Protein AF-A0A1E7N1T3-F1 (afdb_monomer)

Mean predicted aligned error: 9.44 Å

Foldseek 3Di:
DDDWAFPAQPDWDPVDPPIDRQKTWTKDKDWDQDVVVRGIDIDIDIDIWGWDADPVGDIDTDDPVNDDPPDDPPDDDD

Structure (mmCIF, N/CA/C/O backbone):
data_AF-A0A1E7N1T3-F1
#
_entry.id   AF-A0A1E7N1T3-F1
#
loop_
_atom_site.group_PDB
_atom_site.id
_atom_site.type_symbol
_atom_site.label_atom_id
_atom_site.label_alt_id
_atom_site.label_comp_id
_atom_site.label_asym_id
_atom_site.label_entity_id
_atom_site.label_seq_id
_atom_site.pdbx_PDB_ins_code
_atom_site.Cartn_x
_atom_site.Cartn_y
_atom_site.Cartn_z
_atom_site.occupancy
_atom_site.B_iso_or_equiv
_atom_site.auth_seq_id
_atom_site.auth_comp_id
_atom_site.auth_asym_id
_atom_site.auth_atom_id
_atom_site.pdbx_PDB_model_num
ATOM 1 N N . MET A 1 1 ? 15.154 1.240 1.422 1.00 43.66 1 MET A N 1
ATOM 2 C CA . MET A 1 1 ? 13.783 0.897 1.858 1.00 43.66 1 MET A CA 1
ATOM 3 C C . MET A 1 1 ? 12.841 1.163 0.698 1.00 43.66 1 MET A C 1
ATOM 5 O O . MET A 1 1 ? 12.832 2.284 0.210 1.00 43.66 1 MET A O 1
ATOM 9 N N . ALA A 1 2 ? 12.106 0.160 0.218 1.00 59.50 2 ALA A N 1
ATOM 10 C CA . ALA A 1 2 ? 11.099 0.352 -0.825 1.00 59.50 2 ALA A CA 1
ATOM 11 C C . ALA A 1 2 ? 9.753 0.685 -0.162 1.00 59.50 2 ALA A C 1
ATOM 13 O O . ALA A 1 2 ? 8.968 -0.208 0.154 1.00 59.50 2 ALA A O 1
ATOM 14 N N . GLY A 1 3 ? 9.529 1.967 0.133 1.00 65.12 3 GLY A N 1
ATOM 15 C CA . GLY A 1 3 ? 8.211 2.455 0.541 1.00 65.12 3 GLY A CA 1
ATOM 16 C C . GLY A 1 3 ? 7.267 2.517 -0.662 1.00 65.12 3 GLY A C 1
ATOM 17 O O . GLY A 1 3 ? 7.715 2.732 -1.787 1.00 65.12 3 GLY A O 1
ATOM 18 N N . ARG A 1 4 ? 5.964 2.328 -0.439 1.00 78.56 4 ARG A N 1
ATOM 19 C CA . 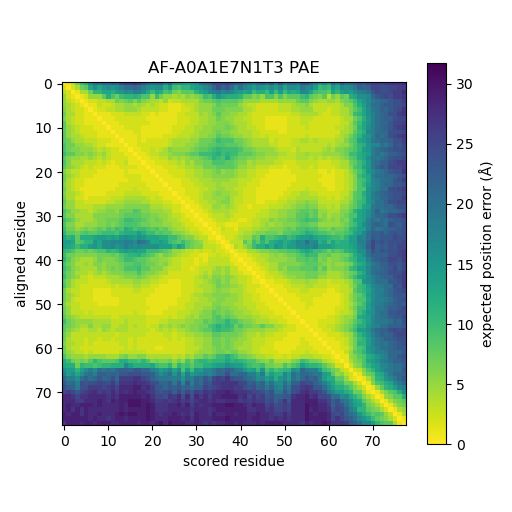ARG A 1 4 ? 4.920 2.597 -1.443 1.00 78.56 4 ARG A CA 1
ATOM 20 C C . ARG A 1 4 ? 4.188 3.870 -1.043 1.00 78.56 4 ARG A C 1
ATOM 22 O O . ARG A 1 4 ? 3.875 4.041 0.133 1.00 78.56 4 ARG A O 1
ATOM 29 N N . ALA A 1 5 ? 3.940 4.754 -2.003 1.00 84.94 5 ALA A N 1
ATOM 30 C CA . ALA A 1 5 ? 3.268 6.016 -1.734 1.00 84.94 5 ALA A CA 1
ATOM 31 C C . ALA A 1 5 ? 1.776 5.769 -1.471 1.00 84.94 5 ALA A C 1
ATOM 33 O O . ALA A 1 5 ? 1.056 5.284 -2.347 1.00 84.94 5 ALA A O 1
ATOM 34 N N . VAL A 1 6 ? 1.322 6.101 -0.262 1.00 89.88 6 VAL A N 1
ATOM 35 C CA . VAL A 1 6 ? -0.103 6.153 0.079 1.00 89.88 6 VAL A CA 1
ATOM 36 C C . VAL A 1 6 ? -0.637 7.514 -0.348 1.00 89.88 6 VAL A C 1
ATOM 38 O O . VAL A 1 6 ? -0.088 8.542 0.039 1.00 89.88 6 VAL A O 1
ATOM 41 N N . LEU A 1 7 ? -1.682 7.501 -1.169 1.00 92.00 7 LEU A N 1
ATOM 42 C CA . LEU A 1 7 ? -2.344 8.695 -1.683 1.00 92.00 7 LEU A CA 1
ATOM 43 C C . LEU A 1 7 ? -3.502 9.126 -0.781 1.00 92.00 7 LEU A C 1
ATOM 45 O O . LEU A 1 7 ? -3.695 10.320 -0.584 1.00 92.00 7 LEU A O 1
ATOM 49 N N . ASP A 1 8 ? -4.267 8.164 -0.252 1.00 96.62 8 ASP A N 1
ATOM 50 C CA . ASP A 1 8 ? -5.444 8.440 0.578 1.00 96.62 8 ASP A CA 1
ATOM 51 C C . ASP A 1 8 ? -5.777 7.276 1.531 1.00 96.62 8 ASP A C 1
ATOM 53 O O . ASP A 1 8 ? -5.455 6.119 1.237 1.00 96.62 8 ASP A O 1
ATOM 57 N N . VAL A 1 9 ? -6.448 7.561 2.653 1.00 96.88 9 VAL A N 1
ATOM 58 C CA . VAL A 1 9 ? -6.992 6.552 3.578 1.00 96.88 9 VAL A CA 1
ATOM 59 C C . VAL A 1 9 ? -8.496 6.437 3.364 1.00 96.88 9 VAL A C 1
ATOM 61 O O . VAL A 1 9 ? -9.256 7.340 3.695 1.00 96.88 9 VAL A O 1
ATOM 64 N N . LEU A 1 10 ? -8.929 5.289 2.847 1.00 97.50 10 LEU A N 1
ATOM 65 C CA . LEU A 1 10 ? -10.316 5.049 2.449 1.00 97.50 10 LEU A CA 1
ATOM 66 C C . LEU A 1 10 ? -11.171 4.490 3.590 1.00 97.50 10 LEU A C 1
ATOM 68 O O . LEU A 1 10 ? -12.384 4.678 3.600 1.00 97.50 10 LEU A O 1
ATOM 72 N N . ALA A 1 11 ? -10.552 3.772 4.530 1.00 97.75 11 ALA A N 1
ATOM 73 C CA . ALA A 1 11 ? -11.226 3.226 5.701 1.00 97.75 11 ALA A CA 1
ATOM 74 C C . ALA A 1 11 ? -10.269 3.103 6.890 1.00 97.75 11 ALA A C 1
ATOM 76 O O . ALA A 1 11 ? -9.074 2.836 6.721 1.00 97.75 11 ALA A O 1
ATOM 77 N N . TRP A 1 12 ? -10.828 3.233 8.089 1.00 97.44 12 TRP A N 1
ATOM 78 C CA . TRP A 1 12 ? -10.137 3.093 9.367 1.00 97.44 12 TRP A CA 1
ATOM 79 C C . TRP A 1 12 ? -10.685 1.887 10.133 1.00 97.44 12 TRP A C 1
ATOM 81 O O . TRP A 1 12 ? -11.877 1.593 10.065 1.00 97.44 12 TRP A O 1
ATOM 91 N N . ASP A 1 13 ? -9.809 1.197 10.853 1.00 94.94 13 ASP A N 1
ATOM 92 C CA . ASP A 1 13 ? -10.176 0.255 11.902 1.00 94.94 13 ASP A CA 1
ATOM 93 C C . ASP A 1 13 ? -10.418 1.042 13.194 1.00 94.94 13 ASP A C 1
ATOM 95 O O . ASP A 1 13 ? -9.480 1.534 13.831 1.00 94.94 13 ASP A O 1
ATOM 99 N N . GLU A 1 14 ? -11.696 1.186 13.535 1.00 95.88 14 GLU A N 1
ATOM 100 C CA . GLU A 1 14 ? -12.175 1.897 14.724 1.00 95.88 14 GLU A CA 1
ATOM 101 C C . GLU A 1 14 ? -12.167 1.005 15.984 1.00 95.88 14 GLU A C 1
ATOM 103 O O . GLU A 1 14 ? -12.459 1.484 17.078 1.00 95.88 14 GLU A O 1
ATOM 108 N N . SER A 1 15 ? -11.833 -0.291 15.870 1.00 93.31 15 SER A N 1
ATOM 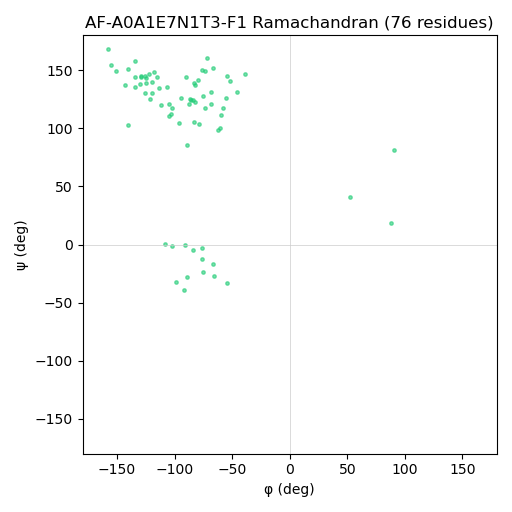109 C CA . SER A 1 15 ? -11.794 -1.212 17.019 1.00 93.31 15 SER A CA 1
ATOM 110 C C . SER A 1 15 ? -10.561 -1.034 17.914 1.00 93.31 15 SER A C 1
ATOM 112 O O . SER A 1 15 ? -10.514 -1.554 19.030 1.00 93.31 15 SER A O 1
ATOM 114 N N . VAL A 1 16 ? -9.564 -0.278 17.445 1.00 89.88 16 VAL A N 1
ATOM 115 C CA . VAL A 1 16 ? -8.284 -0.044 18.121 1.00 89.88 16 VAL A CA 1
ATOM 116 C C . VAL A 1 16 ? -8.043 1.448 18.346 1.00 89.88 16 VAL A C 1
ATOM 118 O O . VAL A 1 16 ? -8.429 2.285 17.536 1.00 89.88 16 VAL A O 1
ATOM 121 N N . THR A 1 17 ? -7.381 1.801 19.454 1.00 92.12 17 THR A N 1
ATOM 122 C CA . THR A 1 17 ? -7.010 3.191 19.775 1.00 92.12 17 THR A CA 1
ATOM 123 C C . THR A 1 17 ? -5.487 3.317 19.937 1.00 92.12 17 THR A C 1
ATOM 125 O O . THR A 1 17 ? -4.916 2.595 20.755 1.00 92.12 17 THR A O 1
ATOM 128 N N . PRO A 1 18 ? -4.810 4.223 19.202 1.00 90.12 18 PRO A N 1
ATOM 129 C CA . PRO A 1 18 ? -5.364 5.088 18.157 1.00 90.12 18 PRO A CA 1
ATOM 130 C C . PRO A 1 18 ? -5.841 4.284 16.940 1.00 90.12 18 PRO A C 1
ATOM 132 O O . PRO A 1 18 ? -5.297 3.215 16.651 1.00 90.12 18 PRO A O 1
ATOM 135 N N . ARG A 1 19 ? -6.839 4.823 16.226 1.00 93.12 19 ARG A N 1
ATOM 136 C CA . ARG A 1 19 ? -7.362 4.213 14.997 1.00 93.12 19 ARG A CA 1
ATOM 137 C C . ARG A 1 19 ? -6.245 3.968 13.988 1.00 93.12 19 ARG A C 1
ATOM 139 O O . ARG A 1 19 ? -5.316 4.772 13.859 1.00 93.12 19 ARG A O 1
ATOM 146 N N . ARG A 1 20 ? -6.359 2.875 13.240 1.00 95.31 20 ARG A N 1
ATOM 147 C CA . ARG A 1 20 ? -5.365 2.459 12.243 1.00 95.31 20 ARG A CA 1
ATOM 148 C C . ARG A 1 20 ? -6.006 2.398 10.854 1.00 95.31 20 ARG A C 1
ATOM 150 O O . ARG A 1 20 ? -7.142 1.954 10.749 1.00 95.31 20 ARG A O 1
ATOM 157 N N . PRO A 1 21 ? -5.333 2.833 9.776 1.00 96.62 21 PRO A N 1
ATOM 158 C CA . PRO A 1 21 ? -5.834 2.632 8.418 1.00 96.62 21 PRO A CA 1
ATOM 159 C C . PRO A 1 21 ? -6.101 1.150 8.134 1.00 96.62 21 PRO A C 1
ATOM 161 O O . PRO A 1 21 ? -5.199 0.333 8.295 1.00 96.62 21 PRO A O 1
ATOM 164 N N . ALA A 1 22 ? -7.309 0.810 7.689 1.00 96.62 22 ALA A N 1
ATOM 165 C CA . ALA A 1 22 ? -7.681 -0.546 7.275 1.00 96.62 22 ALA A CA 1
ATOM 166 C C . ALA A 1 22 ? -7.613 -0.710 5.749 1.00 96.62 22 ALA A C 1
ATOM 168 O O . ALA A 1 22 ? -7.273 -1.778 5.239 1.00 96.62 22 ALA A O 1
ATOM 169 N N . ARG A 1 23 ? -7.900 0.369 5.010 1.00 97.25 23 ARG A N 1
ATOM 170 C CA . ARG A 1 23 ? -7.854 0.402 3.545 1.00 97.25 23 ARG A CA 1
ATOM 171 C C . ARG A 1 23 ? -7.340 1.747 3.059 1.00 97.25 23 ARG A C 1
ATOM 173 O O . ARG A 1 23 ? -7.747 2.792 3.564 1.00 97.25 23 ARG A O 1
ATOM 180 N N . VAL A 1 24 ? -6.470 1.722 2.059 1.00 97.00 24 VAL A N 1
ATOM 181 C CA . VAL A 1 24 ? -5.830 2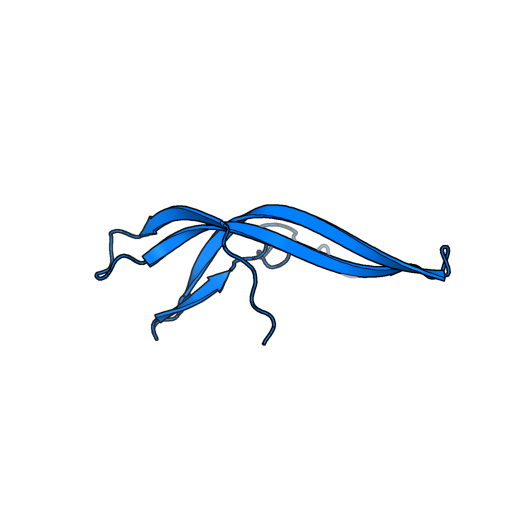.914 1.492 1.00 97.00 24 VAL A CA 1
ATOM 182 C C . VAL A 1 24 ? -5.856 2.877 -0.025 1.00 97.00 24 VAL A C 1
ATOM 184 O O . VAL A 1 24 ? -5.925 1.804 -0.620 1.00 97.00 24 VAL A O 1
ATOM 187 N N . ARG A 1 25 ? -5.740 4.042 -0.657 1.00 96.31 25 ARG A N 1
ATOM 188 C CA . ARG A 1 25 ? -5.355 4.156 -2.061 1.00 96.31 25 ARG A CA 1
ATOM 189 C C . ARG A 1 25 ? -3.852 4.372 -2.136 1.00 96.31 25 ARG A C 1
ATOM 191 O O . ARG A 1 25 ? -3.335 5.293 -1.509 1.00 96.31 25 ARG A O 1
ATOM 198 N N . ALA A 1 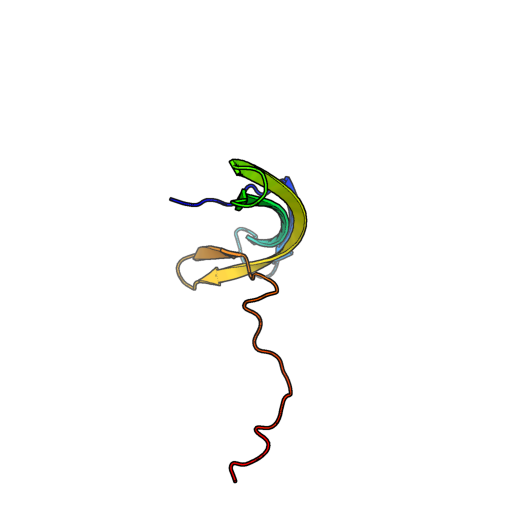26 ? -3.151 3.547 -2.901 1.00 93.50 26 ALA A N 1
ATOM 199 C CA . ALA A 1 26 ? -1.707 3.631 -3.081 1.00 93.50 26 ALA A CA 1
ATOM 200 C C . ALA A 1 26 ? -1.335 3.719 -4.563 1.00 93.50 26 ALA A C 1
ATOM 202 O O . ALA A 1 26 ? -1.969 3.083 -5.406 1.00 93.50 26 ALA A O 1
ATOM 203 N N . ALA A 1 27 ? -0.276 4.473 -4.857 1.00 91.06 27 ALA A N 1
ATOM 204 C CA . ALA A 1 27 ? 0.367 4.460 -6.163 1.00 91.06 27 ALA A CA 1
ATOM 205 C C . ALA A 1 27 ? 1.394 3.323 -6.211 1.00 91.06 27 ALA A C 1
ATOM 207 O O . ALA A 1 27 ? 2.309 3.243 -5.385 1.00 91.06 27 ALA A O 1
ATOM 208 N N . LEU A 1 28 ? 1.244 2.443 -7.192 1.00 87.81 28 LEU A N 1
ATOM 209 C CA . LEU A 1 28 ? 2.159 1.352 -7.481 1.00 87.81 28 LEU A CA 1
ATOM 210 C C . LEU A 1 28 ? 2.964 1.728 -8.714 1.00 87.81 28 LEU A C 1
ATOM 212 O O . LEU A 1 28 ? 2.418 1.789 -9.809 1.00 87.81 28 LEU A O 1
ATOM 216 N N . ILE A 1 29 ? 4.253 1.990 -8.515 1.00 86.12 29 ILE A N 1
ATOM 217 C CA . ILE A 1 29 ? 5.186 2.315 -9.589 1.00 86.12 29 ILE A CA 1
ATOM 218 C C . ILE A 1 29 ? 6.054 1.086 -9.824 1.00 86.12 29 ILE A C 1
ATOM 220 O O . ILE A 1 29 ? 6.749 0.631 -8.913 1.00 86.12 29 ILE A O 1
ATOM 224 N N . CYS A 1 30 ? 6.016 0.566 -11.042 1.00 83.62 30 CYS A N 1
ATOM 225 C CA . CYS A 1 30 ? 6.926 -0.466 -11.505 1.00 83.62 30 CYS A CA 1
ATOM 226 C C . CYS A 1 30 ? 7.813 0.126 -12.591 1.00 83.62 30 CYS A C 1
ATOM 228 O O . CYS A 1 30 ? 7.339 0.838 -13.475 1.00 83.62 30 CYS A O 1
ATOM 230 N N . ALA A 1 31 ? 9.105 -0.160 -12.490 1.00 88.81 31 ALA A N 1
ATOM 231 C CA . ALA A 1 31 ? 10.082 0.186 -13.501 1.00 88.81 31 ALA A CA 1
ATOM 232 C C . ALA A 1 31 ? 10.824 -1.081 -13.911 1.00 88.81 31 ALA A C 1
ATOM 234 O O . ALA A 1 31 ? 11.297 -1.835 -13.057 1.00 88.81 31 ALA A O 1
ATOM 235 N N . ASP A 1 32 ? 10.907 -1.305 -15.212 1.00 89.31 32 ASP A N 1
ATOM 236 C CA . ASP A 1 32 ? 11.513 -2.479 -15.814 1.00 89.31 32 ASP A CA 1
ATOM 237 C C . ASP A 1 32 ? 12.296 -2.080 -17.069 1.00 89.31 32 ASP A C 1
ATOM 239 O O . ASP A 1 32 ? 12.026 -1.058 -17.706 1.00 89.31 32 ASP A O 1
ATOM 243 N N . TYR A 1 33 ? 13.341 -2.846 -17.373 1.00 91.00 33 TYR A N 1
ATOM 244 C CA . TYR A 1 33 ? 14.127 -2.644 -18.582 1.00 91.00 33 TYR A CA 1
ATOM 245 C C . TYR A 1 33 ? 13.495 -3.432 -19.730 1.00 91.00 33 TYR A C 1
ATOM 247 O O . TYR A 1 33 ? 13.396 -4.658 -19.663 1.00 91.00 33 TYR A O 1
ATOM 255 N N . ASP A 1 34 ? 13.113 -2.731 -20.794 1.00 88.19 34 ASP A N 1
ATOM 256 C CA . ASP A 1 34 ? 12.599 -3.325 -22.022 1.00 88.19 34 ASP A CA 1
ATOM 257 C C . ASP A 1 34 ? 13.740 -3.461 -23.038 1.00 88.19 34 ASP A C 1
ATOM 259 O O . ASP A 1 34 ? 14.173 -2.492 -23.672 1.00 88.19 34 ASP A O 1
ATOM 263 N 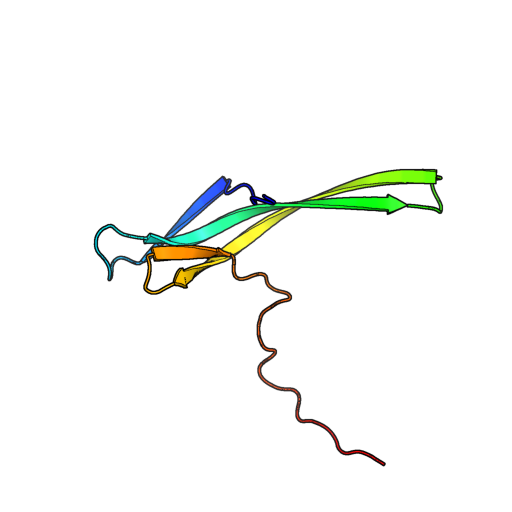N . ALA A 1 35 ? 14.221 -4.695 -23.204 1.00 90.25 35 ALA A N 1
ATOM 264 C CA . ALA A 1 35 ? 15.293 -5.017 -24.138 1.00 90.25 35 ALA A CA 1
ATOM 265 C C . ALA A 1 35 ? 14.904 -4.801 -25.612 1.00 90.25 35 ALA A C 1
ATOM 267 O O . ALA A 1 35 ? 15.784 -4.520 -26.421 1.00 90.25 35 ALA A O 1
ATOM 268 N N . GLY A 1 36 ? 13.616 -4.892 -25.965 1.00 91.00 36 GLY A N 1
ATOM 269 C CA . GLY A 1 36 ? 13.130 -4.677 -27.331 1.00 91.00 36 GLY A CA 1
ATOM 270 C C . GLY A 1 36 ? 13.104 -3.203 -27.741 1.00 91.00 36 GLY A C 1
ATOM 271 O O . GLY A 1 36 ? 13.179 -2.890 -28.925 1.00 91.00 36 GLY A O 1
ATOM 272 N N . MET A 1 37 ? 13.036 -2.292 -26.768 1.00 83.81 37 MET A N 1
ATOM 273 C CA . MET A 1 37 ? 13.176 -0.846 -26.981 1.00 83.81 37 MET A CA 1
ATOM 274 C C . MET A 1 37 ? 14.548 -0.290 -26.592 1.00 83.81 37 MET A C 1
ATOM 276 O O . MET A 1 37 ? 14.783 0.907 -26.751 1.00 83.81 37 MET A O 1
ATOM 280 N N . HIS A 1 38 ? 15.445 -1.138 -26.084 1.00 83.00 38 HIS A N 1
ATOM 281 C CA . HIS A 1 38 ? 16.744 -0.744 -25.542 1.00 83.00 38 HIS A CA 1
ATOM 282 C C . HIS A 1 38 ? 16.649 0.369 -24.482 1.00 83.00 38 HIS A C 1
ATOM 284 O O . HIS A 1 38 ? 17.467 1.289 -24.462 1.00 83.00 38 HIS A O 1
ATOM 290 N N . GLY A 1 39 ? 15.660 0.303 -23.585 1.00 92.38 39 GLY A N 1
ATOM 291 C CA . GLY A 1 39 ? 15.403 1.391 -22.642 1.00 92.38 39 GLY A CA 1
ATOM 292 C C . GLY A 1 39 ? 14.642 0.983 -21.389 1.00 92.38 39 GLY A C 1
ATOM 293 O O . GLY A 1 39 ? 14.086 -0.106 -21.289 1.00 92.38 39 GLY A O 1
ATOM 294 N N . TRP A 1 40 ? 14.615 1.891 -20.416 1.00 93.44 40 TRP A N 1
ATOM 295 C CA . TRP A 1 40 ? 13.808 1.742 -19.209 1.00 93.44 40 TRP A CA 1
ATOM 296 C C . TRP A 1 40 ? 12.377 2.195 -19.465 1.00 93.44 40 TRP A C 1
ATOM 298 O O . TRP A 1 40 ? 12.145 3.237 -20.080 1.00 93.44 40 TRP A O 1
ATOM 308 N N . ARG A 1 41 ? 11.421 1.440 -18.936 1.00 90.06 41 ARG A N 1
ATOM 309 C CA . ARG A 1 41 ? 10.017 1.824 -18.877 1.00 90.06 41 ARG A CA 1
ATOM 310 C C . ARG A 1 41 ? 9.581 1.918 -17.430 1.00 90.06 41 ARG A C 1
ATOM 312 O O . ARG A 1 41 ? 10.074 1.198 -16.567 1.00 90.06 41 ARG A O 1
ATOM 319 N N . ALA A 1 42 ? 8.647 2.822 -17.181 1.00 88.81 42 ALA A N 1
ATOM 320 C CA . ALA A 1 42 ? 7.955 2.908 -15.913 1.00 88.81 42 ALA A CA 1
ATOM 321 C C . ALA A 1 42 ? 6.456 2.970 -16.175 1.00 88.81 42 ALA A C 1
ATOM 323 O O . ALA A 1 42 ? 5.999 3.662 -17.086 1.00 88.81 42 ALA A O 1
ATOM 324 N N . HIS A 1 43 ? 5.700 2.250 -15.364 1.00 87.19 43 HIS A N 1
ATOM 325 C CA . HIS A 1 43 ? 4.253 2.306 -15.348 1.00 87.19 43 HIS A CA 1
ATOM 326 C C . HIS A 1 43 ? 3.781 2.526 -13.917 1.00 87.19 43 HIS A C 1
ATOM 328 O O . HIS A 1 43 ? 4.384 2.037 -12.958 1.00 87.19 43 HIS A O 1
ATOM 334 N N . ALA A 1 44 ? 2.710 3.302 -13.786 1.00 87.69 44 ALA A N 1
ATOM 335 C CA . ALA A 1 44 ? 2.094 3.607 -12.511 1.00 87.69 44 ALA A CA 1
ATOM 336 C C . ALA A 1 44 ? 0.617 3.228 -12.553 1.00 87.69 44 ALA A C 1
ATOM 338 O O . ALA A 1 44 ? -0.064 3.474 -13.548 1.00 87.69 44 ALA A O 1
ATOM 339 N N . ASP A 1 45 ? 0.137 2.648 -11.463 1.00 88.88 45 ASP A N 1
ATOM 340 C CA . ASP A 1 45 ? -1.270 2.328 -11.269 1.00 88.88 45 ASP A CA 1
ATOM 341 C C . ASP A 1 45 ? -1.701 2.752 -9.863 1.00 88.88 45 ASP A C 1
ATOM 343 O O . ASP A 1 45 ? -0.932 2.638 -8.907 1.00 88.88 45 ASP A O 1
ATOM 347 N N . ASN A 1 46 ? -2.935 3.229 -9.730 1.00 92.31 46 ASN A N 1
ATOM 348 C CA . ASN A 1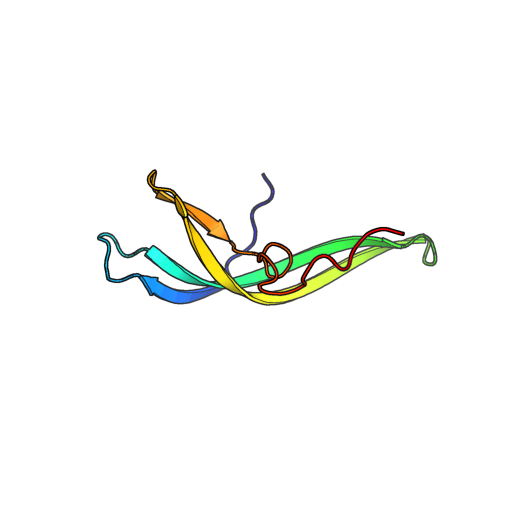 46 ? -3.510 3.605 -8.446 1.00 92.31 46 ASN A CA 1
ATOM 349 C C . ASN A 1 46 ? -4.458 2.502 -8.002 1.00 92.31 46 ASN A C 1
ATOM 351 O O . ASN A 1 46 ? -5.474 2.250 -8.649 1.00 92.31 46 ASN A O 1
ATOM 355 N N . ARG A 1 47 ? -4.147 1.861 -6.875 1.00 91.69 47 ARG A N 1
ATOM 356 C CA . ARG A 1 47 ? -4.947 0.748 -6.363 1.00 91.69 47 ARG A CA 1
ATOM 357 C C . ARG A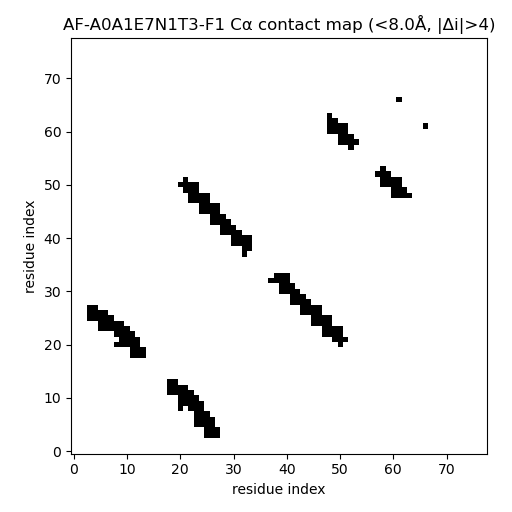 1 47 ? -5.412 0.975 -4.947 1.00 91.69 47 ARG A C 1
ATOM 359 O O . ARG A 1 47 ? -4.673 1.479 -4.105 1.00 91.69 47 ARG A O 1
ATOM 366 N N . ASP A 1 48 ? -6.630 0.524 -4.694 1.00 95.44 48 ASP A N 1
ATOM 367 C CA . ASP A 1 48 ? -7.159 0.405 -3.348 1.00 95.44 48 ASP A CA 1
ATOM 368 C C . ASP A 1 48 ? -6.652 -0.906 -2.749 1.00 95.44 48 ASP A C 1
ATOM 370 O O . ASP A 1 48 ? -6.878 -1.975 -3.316 1.00 95.44 48 ASP A O 1
ATOM 374 N N . LEU A 1 49 ? -5.960 -0.825 -1.618 1.00 94.00 49 LEU A N 1
ATOM 375 C CA . LEU A 1 49 ? -5.310 -1.955 -0.964 1.00 94.00 49 LEU A CA 1
ATOM 376 C C . LEU A 1 49 ? -5.709 -2.019 0.506 1.00 94.00 49 LEU A C 1
ATOM 378 O O . LEU A 1 49 ? -5.866 -0.989 1.169 1.00 94.00 49 LEU A O 1
ATOM 382 N N . ASN A 1 50 ? -5.829 -3.240 1.019 1.00 95.75 50 ASN A N 1
ATOM 383 C CA . ASN A 1 50 ? -5.998 -3.473 2.447 1.00 95.75 50 ASN A CA 1
ATOM 384 C C . ASN A 1 50 ? -4.658 -3.293 3.171 1.00 95.75 50 ASN A C 1
ATOM 386 O O . ASN A 1 50 ? -3.586 -3.546 2.611 1.00 95.75 50 ASN A O 1
ATOM 390 N N . VAL A 1 51 ? -4.725 -2.877 4.432 1.00 94.69 51 VAL A N 1
ATOM 391 C CA . VAL A 1 51 ? -3.563 -2.727 5.310 1.00 94.69 51 VAL A CA 1
ATOM 392 C C . VAL A 1 51 ? -3.648 -3.777 6.410 1.00 94.69 51 VAL A C 1
ATOM 394 O O . VAL A 1 51 ? -4.599 -3.801 7.186 1.00 94.69 51 VAL A O 1
ATOM 397 N N . ALA A 1 52 ? -2.641 -4.637 6.485 1.00 93.88 52 ALA A N 1
ATOM 398 C CA . ALA A 1 52 ? -2.447 -5.537 7.609 1.00 93.88 52 ALA A CA 1
ATOM 399 C C . ALA A 1 52 ? -1.567 -4.859 8.664 1.00 93.88 52 ALA A C 1
ATOM 401 O O . ALA A 1 52 ? -0.620 -4.145 8.327 1.00 93.88 52 ALA A O 1
ATOM 402 N N . TRP A 1 53 ? -1.860 -5.115 9.935 1.00 93.75 53 TRP A N 1
ATOM 403 C CA . TRP A 1 53 ? -1.091 -4.603 11.064 1.00 93.75 53 TRP A CA 1
ATOM 404 C C . TRP A 1 53 ? -0.531 -5.758 11.875 1.00 93.75 53 TRP A C 1
ATOM 406 O O . TRP A 1 53 ? -1.270 -6.671 12.242 1.00 93.75 53 TRP A O 1
ATOM 416 N N . SER A 1 54 ? 0.766 -5.712 12.169 1.00 92.12 54 SER A N 1
ATOM 417 C CA . SER A 1 54 ? 1.362 -6.644 13.122 1.00 92.12 54 SER A CA 1
ATOM 418 C C . SER A 1 54 ? 0.915 -6.315 14.558 1.00 92.12 54 SER A C 1
ATOM 420 O O . SER A 1 54 ? 0.495 -5.177 14.830 1.00 92.12 54 SER A O 1
ATOM 422 N N . PRO A 1 55 ? 1.025 -7.269 15.500 1.00 88.62 55 PRO A N 1
ATOM 423 C CA . PRO A 1 55 ? 0.788 -7.009 16.922 1.00 88.62 55 PRO A CA 1
ATOM 424 C C . PRO A 1 55 ? 1.639 -5.852 17.472 1.00 88.62 55 PRO A C 1
ATOM 426 O O . PRO A 1 55 ? 1.168 -5.065 18.289 1.00 88.62 55 PRO A O 1
ATOM 429 N N . GLU A 1 56 ? 2.856 -5.684 16.953 1.00 91.75 56 GLU A N 1
ATOM 430 C CA . GLU A 1 56 ? 3.804 -4.620 17.310 1.00 91.75 56 GLU A CA 1
ATOM 431 C C . GLU A 1 56 ? 3.443 -3.260 16.686 1.00 91.75 56 GLU A C 1
ATOM 433 O O . GLU A 1 56 ? 4.100 -2.256 16.953 1.00 91.75 56 GLU A O 1
ATOM 438 N N . GLY A 1 57 ? 2.391 -3.200 15.862 1.00 89.38 57 GLY A N 1
ATOM 439 C CA . GLY A 1 57 ? 1.907 -1.968 15.244 1.00 89.38 57 GLY A CA 1
ATOM 440 C C . GLY A 1 57 ? 2.576 -1.619 13.916 1.00 89.38 57 GLY A C 1
ATOM 441 O O . GLY A 1 57 ? 2.487 -0.471 13.486 1.00 89.38 57 GLY A O 1
ATOM 442 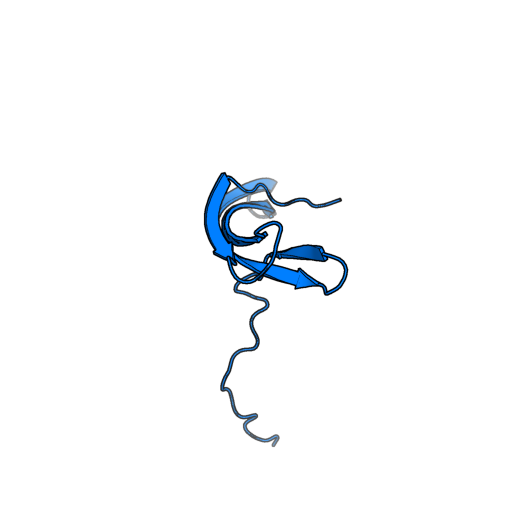N N . GLN A 1 58 ? 3.218 -2.576 13.241 1.00 91.38 58 GLN A N 1
ATOM 443 C CA . GLN A 1 58 ? 3.802 -2.337 11.924 1.00 91.38 58 GLN A CA 1
ATOM 444 C C . GLN A 1 58 ? 2.775 -2.562 10.806 1.00 91.38 58 GLN A C 1
ATOM 446 O O . GLN A 1 58 ? 2.186 -3.637 10.696 1.00 91.38 58 GLN A O 1
ATOM 451 N N . ALA A 1 59 ? 2.589 -1.556 9.949 1.00 92.19 59 ALA A N 1
ATOM 452 C CA . ALA A 1 59 ? 1.695 -1.631 8.796 1.00 92.19 59 ALA A CA 1
ATOM 453 C C . ALA A 1 59 ? 2.361 -2.311 7.590 1.00 92.19 59 ALA A C 1
ATOM 455 O O . ALA A 1 59 ? 3.500 -2.000 7.238 1.00 92.19 59 ALA A O 1
ATOM 456 N N . THR A 1 60 ? 1.617 -3.180 6.906 1.00 92.50 60 THR A N 1
ATOM 457 C CA . THR A 1 60 ? 2.008 -3.796 5.632 1.00 92.50 60 THR A CA 1
ATOM 458 C C . THR A 1 60 ? 0.842 -3.748 4.648 1.00 92.50 60 THR A C 1
ATOM 460 O O . THR A 1 60 ? -0.293 -4.050 5.005 1.00 92.50 60 THR A O 1
ATOM 463 N N . LEU A 1 61 ? 1.110 -3.381 3.392 1.00 91.50 61 LEU A N 1
ATOM 464 C CA . LEU A 1 61 ? 0.097 -3.431 2.335 1.00 91.50 61 LEU A CA 1
ATOM 465 C C . LEU A 1 61 ? -0.131 -4.876 1.890 1.00 91.50 61 LEU A C 1
ATOM 467 O O . LEU A 1 61 ? 0.816 -5.571 1.517 1.00 91.50 61 LEU A O 1
ATOM 471 N N . VAL A 1 62 ? -1.392 -5.300 1.884 1.00 91.56 62 VAL A N 1
ATOM 472 C CA . VAL A 1 62 ? -1.800 -6.586 1.318 1.00 91.56 62 VAL A CA 1
ATOM 473 C C . VAL A 1 62 ? -1.867 -6.422 -0.196 1.00 91.56 62 VAL A C 1
ATOM 475 O O . VAL A 1 62 ? -2.772 -5.784 -0.731 1.00 91.56 62 VAL A O 1
ATOM 478 N N . MET A 1 63 ? -0.857 -6.946 -0.890 1.00 85.81 63 MET A N 1
ATOM 479 C CA . MET A 1 63 ? -0.790 -6.868 -2.347 1.00 85.81 63 MET A CA 1
ATOM 480 C C . MET A 1 63 ? -1.702 -7.933 -2.978 1.00 85.81 63 MET A C 1
ATOM 482 O O . MET A 1 63 ? -1.695 -9.074 -2.518 1.00 85.81 63 MET A O 1
ATOM 486 N N . PRO A 1 64 ? -2.406 -7.629 -4.083 1.00 74.25 64 PRO A N 1
ATOM 487 C CA . PRO A 1 64 ? -3.375 -8.550 -4.687 1.00 74.25 64 PRO A CA 1
ATOM 488 C C . PRO A 1 64 ? -2.742 -9.820 -5.281 1.00 74.25 64 PRO A C 1
ATOM 490 O O . PRO A 1 64 ? -3.426 -10.806 -5.516 1.00 74.25 64 PRO A O 1
ATOM 493 N N . TRP A 1 65 ? -1.429 -9.828 -5.519 1.00 72.88 65 TRP A N 1
ATOM 494 C CA . TRP A 1 65 ? -0.682 -11.018 -5.950 1.00 72.88 65 TRP A CA 1
ATOM 495 C C . TRP A 1 65 ? -0.098 -11.838 -4.787 1.00 72.88 65 TRP A C 1
ATOM 497 O O . TRP A 1 65 ? 0.564 -12.843 -5.029 1.00 72.88 65 TRP A O 1
ATOM 507 N N . GLY A 1 66 ? -0.308 -11.399 -3.542 1.00 59.28 66 GLY A N 1
ATOM 508 C CA . GLY A 1 66 ? 0.085 -12.100 -2.317 1.00 59.28 66 GLY A CA 1
ATOM 509 C C . GLY A 1 66 ? -1.094 -12.691 -1.539 1.00 59.28 66 GLY A C 1
ATOM 510 O O . GLY A 1 66 ? -0.878 -13.282 -0.485 1.00 59.28 66 GLY A O 1
ATOM 511 N N . GLU A 1 67 ? -2.329 -12.540 -2.029 1.00 49.66 67 GLU A N 1
ATOM 512 C CA . GLU A 1 67 ? -3.487 -13.205 -1.432 1.00 49.66 67 GLU A CA 1
ATOM 513 C C . GLU A 1 67 ? -3.382 -14.725 -1.655 1.00 49.66 67 GLU A C 1
ATOM 515 O O . GLU A 1 67 ? -3.150 -15.163 -2.791 1.00 49.66 67 GLU A O 1
ATOM 520 N N . PRO A 1 68 ? -3.563 -15.565 -0.616 1.00 44.56 68 PRO A N 1
ATOM 521 C CA . PRO A 1 68 ? -3.775 -16.985 -0.828 1.00 44.56 68 PRO A CA 1
ATOM 522 C C . PRO A 1 68 ? -5.007 -17.132 -1.720 1.00 44.56 68 PRO A C 1
ATOM 524 O O . PRO A 1 68 ? -6.108 -16.735 -1.338 1.00 44.56 68 PRO A O 1
ATOM 527 N N . ARG A 1 69 ? -4.833 -17.694 -2.919 1.00 42.84 69 ARG A N 1
ATOM 528 C CA . ARG A 1 69 ? -5.966 -18.102 -3.751 1.00 42.84 69 ARG A CA 1
ATOM 529 C C . ARG A 1 69 ? -6.753 -19.149 -2.970 1.00 42.84 69 ARG A C 1
ATOM 531 O O . ARG A 1 69 ? -6.360 -20.313 -2.931 1.00 42.84 69 ARG A O 1
ATOM 538 N N . ALA A 1 70 ? -7.850 -18.745 -2.341 1.00 47.00 70 ALA A N 1
ATOM 539 C CA . ALA A 1 70 ? -8.837 -19.688 -1.852 1.00 47.00 70 ALA A CA 1
ATOM 540 C C . ALA A 1 70 ? -9.346 -20.489 -3.062 1.00 47.00 70 ALA A C 1
ATOM 542 O O . ALA A 1 70 ? -9.971 -19.934 -3.961 1.00 47.00 70 ALA A O 1
ATOM 543 N N . GLY A 1 71 ? -9.019 -21.782 -3.107 1.00 45.56 71 GLY A N 1
ATOM 544 C CA . GLY A 1 71 ? -9.576 -22.722 -4.079 1.00 45.56 71 GLY A CA 1
ATOM 545 C C . GLY A 1 71 ? -8.790 -22.871 -5.383 1.00 45.56 71 GLY A C 1
ATOM 546 O O . GLY A 1 71 ? -9.187 -22.385 -6.439 1.00 45.56 71 GLY A O 1
ATOM 547 N N . ARG A 1 72 ? -7.733 -23.682 -5.350 1.00 38.19 72 ARG A N 1
ATOM 548 C CA . ARG A 1 72 ? -7.497 -24.643 -6.432 1.00 38.19 72 ARG A CA 1
ATOM 549 C C . ARG A 1 72 ? -7.005 -25.924 -5.780 1.00 38.19 72 ARG A C 1
ATOM 551 O O . ARG A 1 72 ? -5.876 -25.970 -5.300 1.00 38.19 72 ARG A O 1
ATOM 558 N N . GLU A 1 73 ? -7.896 -26.910 -5.682 1.00 41.84 73 GLU A N 1
ATOM 559 C CA . GLU A 1 73 ? -7.521 -28.281 -5.343 1.00 41.84 73 GLU A CA 1
ATOM 560 C C . GLU A 1 73 ? -6.301 -28.675 -6.175 1.00 41.84 73 GLU A C 1
ATOM 562 O O . GLU A 1 73 ? -6.261 -28.462 -7.392 1.00 41.84 73 GLU A O 1
ATOM 567 N N . ALA A 1 74 ? -5.296 -29.220 -5.498 1.00 43.25 74 ALA A N 1
ATOM 568 C CA . ALA A 1 74 ? -4.200 -29.906 -6.146 1.00 43.25 74 ALA A CA 1
ATOM 569 C C . ALA A 1 74 ? -4.787 -31.115 -6.885 1.00 43.25 74 ALA A C 1
ATOM 571 O O . ALA A 1 74 ? -5.070 -32.149 -6.283 1.00 43.25 74 ALA A O 1
ATOM 572 N N . ALA 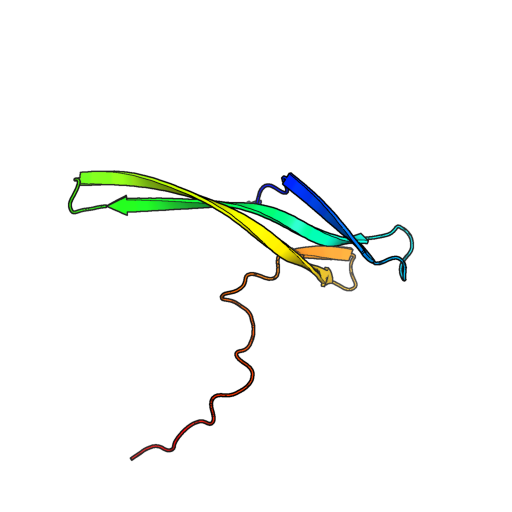A 1 75 ? -5.010 -30.967 -8.190 1.00 38.56 75 ALA A N 1
ATOM 573 C CA . ALA A 1 75 ? -5.250 -32.109 -9.050 1.00 38.56 75 ALA A CA 1
ATOM 574 C C . ALA A 1 75 ? -3.943 -32.904 -9.140 1.00 38.56 75 ALA A C 1
ATOM 576 O O . ALA A 1 75 ? -2.894 -32.374 -9.506 1.00 38.56 75 ALA A O 1
ATOM 577 N N . SER A 1 76 ? -4.073 -34.155 -8.712 1.00 37.66 76 SER A N 1
ATOM 578 C CA . SER A 1 76 ? -3.077 -35.204 -8.553 1.00 37.66 76 SER A CA 1
ATOM 579 C C . SER A 1 76 ? -2.015 -35.286 -9.645 1.00 37.66 76 SER A C 1
ATOM 581 O O . SER A 1 76 ? -2.289 -35.108 -10.831 1.00 37.66 76 SER A O 1
ATOM 583 N N . ALA A 1 77 ? -0.828 -35.684 -9.198 1.00 37.59 77 ALA A N 1
ATOM 584 C CA . ALA A 1 77 ? 0.232 -36.255 -10.007 1.00 37.59 77 ALA A CA 1
ATOM 585 C C . ALA A 1 77 ? -0.267 -37.436 -10.856 1.00 37.59 77 ALA A C 1
ATOM 587 O O . ALA A 1 77 ? -1.012 -38.283 -10.355 1.00 37.59 77 ALA A O 1
ATOM 588 N N . VAL A 1 78 ? 0.229 -37.508 -12.094 1.00 45.06 78 VAL A N 1
ATOM 589 C CA . VAL A 1 78 ? 0.531 -38.752 -12.818 1.00 45.06 78 VAL A CA 1
ATOM 590 C C . VAL A 1 78 ? 1.860 -38.545 -13.529 1.00 45.06 78 VAL A C 1
ATOM 592 O O . VAL A 1 78 ? 2.005 -37.480 -14.171 1.00 45.06 78 VAL A O 1
#

Nearest PDB structures (foldseek):
  4v6i-assembly1_AP  TM=6.047E-01  e=1.183E+00  Saccharomyces cerevisiae
  8ove-assembly1_AE  TM=5.071E-01  e=1.119E+00  Trypanosoma brucei brucei
  8s8e-assembly1_L  TM=4.732E-01  e=1.481E+00  Kluyveromyces lactis NRRL Y-1140
  9cai-assembly1_AL  TM=4.957E-01  e=2.742E+00  Caenorhabditis elegans
  6zvj-assembly1_n  TM=4.474E-01  e=3.629E+00  Homo sapiens

Solvent-accessible surface area (backbone atoms only — not comparable to full-atom values): 5136 Å² total; per-residue (Å²): 134,91,79,72,53,73,77,45,77,78,38,66,37,79,93,45,87,78,66,43,68,36,25,30,32,28,50,48,75,49,73,51,77,39,76,93,74,72,41,80,46,74,51,74,48,80,42,80,35,44,43,47,67,46,97,90,66,51,78,42,77,52,50,87,90,71,58,81,75,83,82,72,81,83,76,74,91,129

Secondary structure (DSSP, 8-state):
----EEEEEEEEETTSSS-EEEEEEEEEEEEEEETTTTEEEEEEEEEEEEEEE-TT--EEEE-TTSS--S--------

Radius of gyration: 17.57 Å; Cα contacts (8 Å, |Δi|>4): 110; chains: 1; bounding box: 29×47×47 Å

pLDDT: mean 81.8, std 19.01, range [37.59, 97.75]

Organism: Kitasatospora aureofaciens (NCBI:txid1894)

Sequence (78 aa):
MAGRAVLDVLAWDESVTPRRPARVRAALICADYDAGMHGWRAHADNRDLNVAWSPEGQATLVMPWGEPRAGREAASAV